Protein AF-A0A9P3L8I1-F1 (afdb_monomer)

InterPro domains:
  IPR045338 Domain of unknown function DUF6535 [PF20153] (10-148)

Foldseek 3Di:
DDPPPCPDDPRNVVVVVLVVLVVVLVVLLVVLVVLLVVLVVLLVVLVVVLVVLVCLQPDDPVLVVQLVVLVVVVVVCVVVVHDDDPVSVVVSVCSVVPDPDDRPPVSVVVNVVSVVSNVVSVVSNVVSVVSNVVSVVVNVCPPPPPPDDPPPDD

Secondary structure (DSSP, 8-state):
-PPP----SHHHHHHHHHHHHHHHHHHHHHHHHHHHHHHHHHHHHHHHHHHHHGGGGSPPHHHHHHHHHHHHHHHHHHHTT----HHHHHHHHHHHTPPPP---HHHHHHHHHHHHHHHHHHHHHHHHHHHHHHHHHHHHHTSTTSPS-S-S--

Structure (mmCIF, N/CA/C/O backbone):
data_AF-A0A9P3L8I1-F1
#
_entry.id   AF-A0A9P3L8I1-F1
#
loop_
_atom_site.group_PDB
_atom_site.id
_atom_site.type_symbol
_atom_site.label_atom_id
_atom_site.label_alt_id
_atom_site.label_comp_id
_atom_site.label_asym_id
_atom_site.label_entity_id
_atom_site.label_seq_id
_atom_site.pdbx_PDB_ins_code
_atom_site.Cartn_x
_atom_site.Cartn_y
_atom_site.Cartn_z
_atom_site.occupancy
_atom_site.B_iso_or_equiv
_atom_site.auth_seq_id
_atom_site.auth_comp_id
_atom_site.auth_asym_id
_atom_site.auth_atom_id
_atom_site.pdbx_PDB_model_num
ATOM 1 N N . MET A 1 1 ? 41.468 18.433 -43.765 1.00 39.81 1 MET A N 1
ATOM 2 C CA . MET A 1 1 ? 40.291 18.017 -42.971 1.00 39.81 1 MET A CA 1
ATOM 3 C C . MET A 1 1 ? 39.663 16.823 -43.669 1.00 39.81 1 MET A C 1
ATOM 5 O O . MET A 1 1 ? 39.129 16.990 -44.757 1.00 39.81 1 MET A O 1
ATOM 9 N N . LYS A 1 2 ? 39.850 15.613 -43.128 1.00 33.50 2 LYS A N 1
ATOM 10 C CA . LYS A 1 2 ? 39.286 14.377 -43.691 1.00 33.50 2 LYS A CA 1
ATOM 11 C C . LYS A 1 2 ? 37.782 14.358 -43.352 1.00 33.50 2 LYS A C 1
ATOM 13 O O . LYS A 1 2 ? 37.465 14.572 -42.182 1.00 33.50 2 LYS A O 1
ATOM 18 N N . PRO A 1 3 ? 36.868 14.199 -44.325 1.00 46.22 3 PRO A N 1
ATOM 19 C CA . PRO A 1 3 ? 35.437 14.124 -44.037 1.00 46.22 3 PRO A CA 1
ATOM 20 C C . PRO A 1 3 ? 35.145 12.887 -43.170 1.00 46.22 3 PRO A C 1
ATOM 22 O O . PRO A 1 3 ? 35.878 11.901 -43.288 1.00 46.22 3 PRO A O 1
ATOM 25 N N . PRO A 1 4 ? 34.117 12.920 -42.299 1.00 55.22 4 PRO A N 1
ATOM 26 C CA . PRO A 1 4 ? 33.769 11.773 -41.468 1.00 55.22 4 PRO A CA 1
ATOM 27 C C . PRO A 1 4 ? 33.461 10.580 -42.379 1.00 55.22 4 PRO A C 1
ATOM 29 O O . PRO A 1 4 ? 32.586 10.657 -43.244 1.00 55.22 4 PRO A O 1
ATOM 32 N N . GLU A 1 5 ? 34.239 9.506 -42.229 1.00 60.97 5 GLU A N 1
ATOM 33 C CA . GLU A 1 5 ? 34.014 8.245 -42.930 1.00 60.97 5 GLU A CA 1
ATOM 34 C C . GLU A 1 5 ? 32.595 7.776 -42.607 1.00 60.97 5 GLU A C 1
ATOM 36 O O . GLU A 1 5 ? 32.256 7.507 -41.456 1.00 60.97 5 GLU A O 1
ATOM 41 N N . LYS A 1 6 ? 31.735 7.730 -43.628 1.00 60.66 6 LYS A N 1
ATOM 42 C CA . LYS A 1 6 ? 30.410 7.127 -43.516 1.00 60.66 6 LYS A CA 1
ATOM 43 C C . LYS A 1 6 ? 30.627 5.645 -43.198 1.00 60.66 6 LYS A C 1
ATOM 45 O O . LYS A 1 6 ? 31.053 4.902 -44.080 1.00 60.66 6 LYS A O 1
ATOM 50 N N . LEU A 1 7 ? 30.386 5.243 -41.948 1.00 60.59 7 LEU A N 1
ATOM 51 C CA . LEU A 1 7 ? 30.377 3.842 -41.516 1.00 60.59 7 LEU A CA 1
ATOM 52 C C . LEU A 1 7 ? 29.492 3.043 -42.490 1.00 60.59 7 LEU A C 1
ATOM 54 O O . LEU A 1 7 ? 28.291 3.285 -42.588 1.00 60.59 7 LEU A O 1
ATOM 58 N N . SER A 1 8 ? 30.106 2.157 -43.274 1.00 76.00 8 SER A N 1
ATOM 59 C CA . SER A 1 8 ? 29.466 1.405 -44.359 1.00 76.00 8 SER A CA 1
ATOM 60 C C . SER A 1 8 ? 29.301 -0.060 -43.958 1.00 76.00 8 SER A C 1
ATOM 62 O O . SER A 1 8 ? 30.246 -0.676 -43.467 1.00 76.00 8 SER A O 1
ATOM 64 N N . GLY A 1 9 ? 28.122 -0.635 -44.212 1.00 77.31 9 GLY A N 1
ATOM 65 C CA . GLY A 1 9 ? 27.802 -2.034 -43.907 1.00 77.31 9 GLY A CA 1
ATOM 66 C C . GLY A 1 9 ? 27.266 -2.242 -42.487 1.00 77.31 9 GLY A C 1
ATOM 67 O O . GLY A 1 9 ? 26.611 -1.363 -41.929 1.00 77.31 9 GLY A O 1
ATOM 68 N N . TRP A 1 10 ? 27.544 -3.410 -41.902 1.00 74.12 10 TRP A N 1
ATOM 69 C CA . TRP A 1 10 ? 27.038 -3.825 -40.585 1.00 74.12 10 TRP A CA 1
ATOM 70 C C . TRP A 1 10 ? 27.363 -2.841 -39.454 1.00 74.12 10 TRP A C 1
ATOM 72 O O . TRP A 1 10 ? 26.496 -2.582 -38.631 1.00 74.12 10 TRP A O 1
ATOM 82 N N . ALA A 1 11 ? 28.542 -2.211 -39.472 1.00 76.88 11 ALA A N 1
ATOM 83 C CA . ALA A 1 11 ? 28.948 -1.235 -38.455 1.00 76.88 11 ALA A CA 1
ATOM 84 C C . ALA A 1 11 ? 28.100 0.054 -38.464 1.00 76.88 11 ALA A C 1
ATOM 86 O O . ALA A 1 11 ? 27.887 0.670 -37.424 1.00 76.88 11 ALA A O 1
ATOM 87 N N . GLY A 1 12 ? 27.594 0.471 -39.632 1.00 78.75 12 GLY A N 1
ATOM 88 C CA . GLY A 1 12 ? 26.685 1.619 -39.728 1.00 78.75 12 GLY A CA 1
ATOM 89 C C . GLY A 1 12 ? 25.266 1.281 -39.264 1.00 78.75 12 GLY A C 1
ATOM 90 O O . GLY A 1 12 ? 24.606 2.108 -38.640 1.00 78.75 12 GLY A O 1
ATOM 91 N N . ILE A 1 13 ? 24.811 0.051 -39.538 1.00 79.75 13 ILE A N 1
ATOM 92 C CA . ILE A 1 13 ? 23.519 -0.462 -39.060 1.00 79.75 13 ILE A CA 1
ATOM 93 C C . ILE A 1 13 ? 23.550 -0.618 -37.535 1.00 79.75 13 ILE A C 1
ATOM 95 O O . ILE A 1 13 ? 22.598 -0.219 -36.874 1.00 79.75 13 ILE A O 1
ATOM 99 N N . GLU A 1 14 ? 24.648 -1.137 -36.984 1.00 79.25 14 GLU A N 1
ATOM 100 C CA . GLU A 1 14 ? 24.872 -1.306 -35.546 1.00 79.25 14 GLU A CA 1
ATOM 101 C C . GLU A 1 14 ? 24.891 0.034 -34.799 1.00 79.25 14 GLU A C 1
ATOM 103 O O . GLU A 1 14 ? 24.160 0.185 -33.824 1.00 79.25 14 GLU A O 1
ATOM 108 N N . ASP A 1 15 ? 25.630 1.041 -35.286 1.00 78.00 15 ASP A N 1
ATOM 109 C CA . ASP A 1 15 ? 25.645 2.381 -34.673 1.00 78.00 15 ASP A CA 1
ATOM 110 C C . ASP A 1 15 ? 24.255 3.044 -34.701 1.00 78.00 15 ASP A C 1
ATOM 112 O O . ASP A 1 15 ? 23.836 3.678 -33.730 1.00 78.00 15 ASP A O 1
ATOM 116 N N . HIS A 1 16 ? 23.501 2.865 -35.791 1.00 79.38 16 HIS A N 1
ATOM 117 C CA . HIS A 1 16 ? 22.137 3.381 -35.890 1.00 79.38 16 HIS A CA 1
ATOM 118 C C . HIS A 1 16 ? 21.173 2.659 -34.936 1.00 79.38 16 HIS A C 1
ATOM 120 O O . HIS A 1 16 ? 20.383 3.316 -34.255 1.00 79.38 16 HIS A O 1
ATOM 126 N N . LEU A 1 17 ? 21.234 1.323 -34.867 1.00 80.75 17 LEU A N 1
ATOM 127 C CA . LEU A 1 17 ? 20.418 0.526 -33.947 1.00 80.75 17 LEU A CA 1
ATOM 128 C C . LEU A 1 17 ? 20.725 0.881 -32.495 1.00 80.75 17 LEU A C 1
ATOM 130 O O . LEU A 1 17 ? 19.801 1.086 -31.721 1.00 80.75 17 LEU A O 1
ATOM 134 N N . PHE A 1 18 ? 22.004 1.022 -32.148 1.00 79.50 18 PHE A N 1
ATOM 135 C CA . PHE A 1 18 ? 22.428 1.354 -30.794 1.00 79.50 18 PHE A CA 1
ATOM 136 C C . PHE A 1 18 ? 21.950 2.743 -30.366 1.00 79.50 18 PHE A C 1
ATOM 138 O O . PHE A 1 18 ? 21.451 2.911 -29.254 1.00 79.50 18 PHE A O 1
ATOM 145 N N . LYS A 1 19 ? 22.059 3.748 -31.246 1.00 80.00 19 LYS A N 1
ATOM 146 C CA . LYS A 1 19 ? 21.550 5.100 -30.967 1.00 80.00 19 LYS A CA 1
ATOM 147 C C . LYS A 1 19 ? 20.037 5.128 -30.796 1.00 80.00 19 LYS A C 1
ATOM 149 O O . LYS A 1 19 ? 19.555 5.834 -29.914 1.00 80.00 19 LYS A O 1
ATOM 154 N N . HIS A 1 20 ? 19.308 4.384 -31.627 1.00 82.19 20 HIS A N 1
ATOM 155 C CA . HIS A 1 20 ? 17.856 4.288 -31.517 1.00 82.19 20 HIS A CA 1
ATOM 156 C C . HIS A 1 20 ? 17.447 3.570 -30.225 1.00 82.19 20 HIS A C 1
ATOM 158 O O . HIS A 1 20 ? 16.712 4.146 -29.431 1.00 82.19 20 HIS A O 1
ATOM 164 N N . ASP A 1 21 ? 18.007 2.388 -29.962 1.00 82.94 21 ASP A N 1
ATOM 165 C CA . ASP A 1 21 ? 17.710 1.577 -28.777 1.00 82.94 21 ASP A CA 1
ATOM 166 C C . ASP A 1 21 ? 18.052 2.331 -27.487 1.00 82.94 21 ASP A C 1
ATOM 168 O O . ASP A 1 21 ? 17.199 2.514 -26.629 1.00 82.94 21 ASP A O 1
ATOM 172 N N . THR A 1 22 ? 19.247 2.923 -27.388 1.00 80.94 22 THR A N 1
ATOM 173 C CA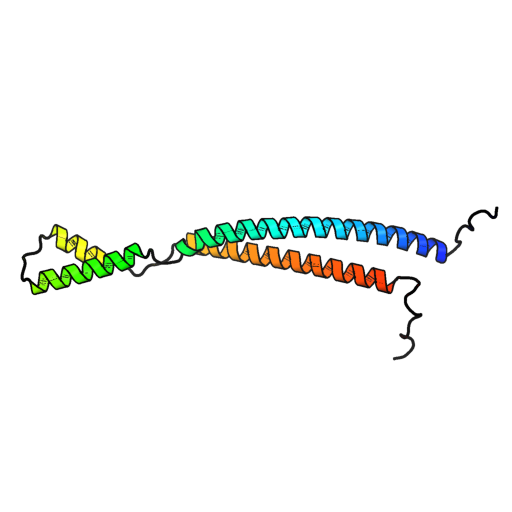 . THR A 1 22 ? 19.631 3.734 -26.216 1.00 80.94 22 THR A CA 1
ATOM 174 C C . THR A 1 22 ? 18.680 4.918 -25.989 1.00 80.94 22 THR A C 1
ATOM 176 O O . THR A 1 22 ? 18.421 5.294 -24.843 1.00 80.94 22 THR A O 1
ATOM 179 N N . GLY A 1 23 ? 18.155 5.512 -27.067 1.00 83.81 23 GLY A N 1
ATOM 180 C CA . GLY A 1 23 ? 17.169 6.590 -27.004 1.00 83.81 23 GLY A CA 1
ATOM 181 C C . GLY A 1 23 ? 15.828 6.129 -26.429 1.00 83.81 23 GLY A C 1
ATOM 182 O O . GLY A 1 23 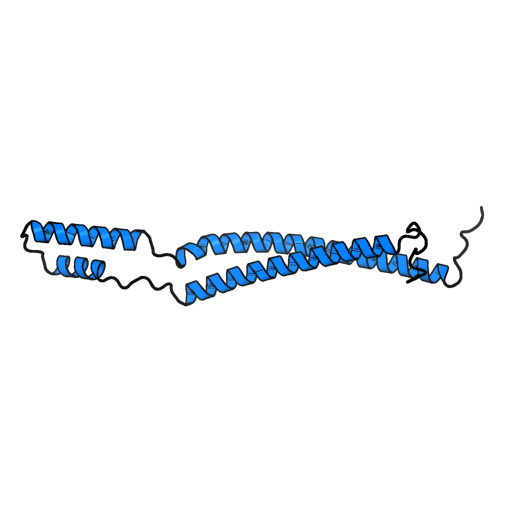? 15.353 6.714 -25.455 1.00 83.81 23 GLY A O 1
ATOM 183 N N . GLU A 1 24 ? 15.262 5.053 -26.980 1.00 84.69 24 GLU A N 1
ATOM 184 C CA . GLU A 1 24 ? 14.002 4.455 -26.511 1.00 84.69 24 GLU A CA 1
ATOM 185 C C . GLU A 1 24 ? 14.134 3.948 -25.067 1.00 84.69 24 GLU A C 1
ATOM 187 O O . GLU A 1 24 ? 13.285 4.209 -24.215 1.00 84.69 24 GLU A O 1
ATOM 192 N N . MET A 1 25 ? 15.256 3.299 -24.744 1.00 83.50 25 MET A N 1
ATOM 193 C CA . MET A 1 25 ? 15.579 2.843 -23.394 1.00 83.50 25 MET A CA 1
ATOM 194 C C . MET A 1 25 ? 15.604 4.001 -22.390 1.00 83.50 25 MET A C 1
ATOM 196 O O . MET A 1 25 ? 15.052 3.890 -21.294 1.00 83.50 25 MET A O 1
ATOM 200 N N . LYS A 1 26 ? 16.214 5.135 -22.749 1.00 84.94 26 LYS A N 1
ATOM 201 C CA . LYS A 1 26 ? 16.232 6.316 -21.881 1.00 84.94 26 LYS 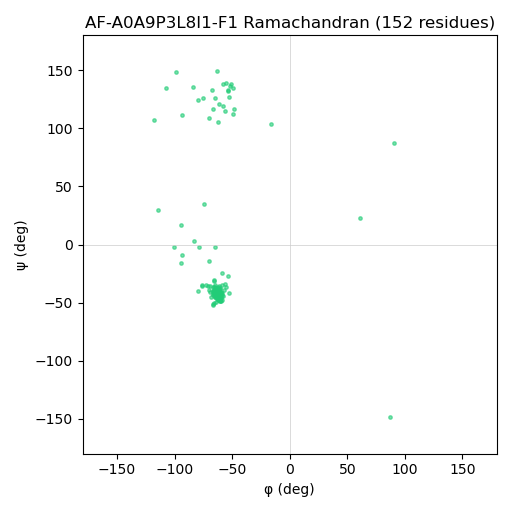A CA 1
ATOM 202 C C . LYS A 1 26 ? 14.818 6.847 -21.630 1.00 84.94 26 LYS A C 1
ATOM 204 O O . LYS A 1 26 ? 14.484 7.122 -20.481 1.00 84.94 26 LYS A O 1
ATOM 209 N N . TYR A 1 27 ? 13.999 6.942 -22.675 1.00 88.06 27 TYR A N 1
ATOM 210 C CA . TYR A 1 27 ? 12.608 7.377 -22.559 1.00 88.06 27 TYR A CA 1
ATOM 211 C C . TYR A 1 27 ? 11.798 6.440 -21.647 1.00 88.06 27 TYR A C 1
ATOM 213 O O . TYR A 1 27 ? 11.162 6.886 -20.694 1.00 88.06 27 TYR A O 1
ATOM 221 N N . HIS A 1 28 ? 11.915 5.123 -21.839 1.00 86.62 28 HIS A N 1
ATOM 222 C CA . HIS A 1 28 ? 11.267 4.141 -20.969 1.00 86.62 28 HIS A CA 1
ATOM 223 C C . HIS A 1 28 ? 11.752 4.211 -19.516 1.00 86.62 28 HIS A C 1
ATOM 225 O O . HIS A 1 28 ? 10.960 4.037 -18.590 1.00 86.62 28 HIS A O 1
ATOM 231 N N . ALA A 1 29 ? 13.037 4.479 -19.281 1.00 88.19 29 ALA A N 1
ATOM 232 C CA . ALA A 1 29 ? 13.553 4.664 -17.930 1.00 88.19 29 ALA A CA 1
ATOM 233 C C . ALA A 1 29 ? 12.933 5.897 -17.244 1.00 88.19 29 ALA A C 1
ATOM 235 O O . ALA A 1 29 ? 12.530 5.790 -16.083 1.00 88.19 29 ALA A O 1
ATOM 236 N N . GLU A 1 30 ? 12.805 7.020 -17.959 1.00 90.06 30 GLU A N 1
ATOM 237 C CA . GLU A 1 30 ? 12.165 8.250 -17.466 1.00 90.06 30 GLU A CA 1
ATOM 238 C C . GLU A 1 30 ? 10.666 8.043 -17.168 1.00 90.06 30 GLU A C 1
ATOM 240 O O . GLU A 1 30 ? 10.177 8.452 -16.107 1.00 90.06 30 GLU A O 1
ATOM 245 N N . ASP A 1 31 ? 9.945 7.323 -18.032 1.00 91.00 31 ASP A N 1
ATOM 246 C CA . ASP A 1 31 ? 8.546 6.942 -17.795 1.00 91.00 31 ASP A CA 1
ATOM 247 C C . ASP A 1 31 ? 8.406 6.076 -16.534 1.00 91.00 31 ASP A C 1
ATOM 249 O O . ASP A 1 31 ? 7.542 6.320 -15.687 1.00 91.00 31 ASP A O 1
ATOM 253 N N . ILE A 1 32 ? 9.295 5.095 -16.345 1.00 91.31 32 ILE A N 1
ATOM 254 C CA . ILE A 1 32 ? 9.305 4.264 -15.136 1.00 91.31 32 ILE A CA 1
ATOM 255 C C . ILE A 1 32 ? 9.642 5.105 -13.893 1.00 91.31 32 ILE A C 1
ATOM 257 O O . ILE A 1 32 ? 9.108 4.829 -12.822 1.00 91.31 32 ILE A O 1
ATOM 261 N N . ASP A 1 33 ? 10.534 6.104 -13.980 1.00 90.31 33 ASP A N 1
ATOM 262 C CA . ASP A 1 33 ? 10.833 7.012 -12.850 1.00 90.31 33 ASP A CA 1
ATOM 263 C C . ASP A 1 33 ? 9.577 7.774 -12.437 1.00 90.31 33 ASP A C 1
ATOM 265 O O . ASP A 1 33 ? 9.220 7.801 -11.258 1.00 90.31 33 ASP A O 1
ATOM 269 N N . THR A 1 34 ? 8.858 8.296 -13.423 1.00 92.38 34 THR A N 1
ATOM 270 C CA . THR A 1 34 ? 7.591 8.993 -13.224 1.00 92.38 34 THR A CA 1
ATOM 271 C C . THR A 1 34 ? 6.544 8.078 -12.582 1.00 92.38 34 THR A C 1
ATOM 273 O O . THR A 1 34 ? 5.947 8.436 -11.564 1.00 92.38 34 THR A O 1
ATOM 276 N N . LEU A 1 35 ? 6.360 6.861 -13.105 1.00 90.56 35 LEU A N 1
ATOM 277 C CA . LEU A 1 35 ? 5.439 5.871 -12.536 1.00 90.56 35 LEU A CA 1
ATOM 278 C C . LEU A 1 35 ? 5.809 5.476 -11.100 1.00 90.56 35 LEU A C 1
ATOM 280 O O . LEU A 1 35 ? 4.915 5.304 -10.274 1.00 90.56 35 LEU A O 1
ATOM 284 N N . LEU A 1 36 ? 7.101 5.372 -10.770 1.00 89.94 36 LEU A N 1
ATOM 285 C CA . LEU A 1 36 ? 7.552 5.084 -9.405 1.00 89.94 36 LEU A CA 1
ATOM 286 C C . LEU A 1 36 ? 7.210 6.211 -8.425 1.00 89.94 36 LEU A C 1
ATOM 288 O O . LEU A 1 36 ? 6.796 5.931 -7.299 1.00 89.94 36 LEU A O 1
ATOM 292 N N . VAL A 1 37 ? 7.341 7.472 -8.846 1.00 91.31 37 VAL A N 1
ATOM 293 C CA . VAL A 1 37 ? 6.922 8.624 -8.032 1.00 91.31 37 VAL A CA 1
ATOM 294 C C . VAL A 1 37 ? 5.415 8.576 -7.782 1.00 91.31 37 VAL A C 1
ATOM 296 O O . VAL A 1 37 ? 4.978 8.718 -6.637 1.00 91.31 37 VAL A O 1
ATOM 299 N N . PHE A 1 38 ? 4.620 8.303 -8.820 1.00 89.44 38 PHE A N 1
ATOM 300 C CA . PHE A 1 38 ? 3.173 8.134 -8.675 1.00 89.44 38 PHE A CA 1
ATOM 301 C C . PHE A 1 38 ? 2.810 6.963 -7.757 1.00 89.44 38 PHE A C 1
ATOM 303 O O . PHE A 1 38 ? 1.946 7.120 -6.898 1.00 89.44 38 PHE A O 1
ATOM 310 N N . ALA A 1 39 ? 3.487 5.819 -7.881 1.00 90.06 39 ALA A N 1
ATOM 311 C CA . ALA A 1 39 ? 3.264 4.654 -7.029 1.00 90.06 39 ALA A CA 1
ATOM 312 C C . ALA A 1 39 ? 3.598 4.942 -5.555 1.00 90.06 39 ALA A C 1
ATOM 314 O O . ALA A 1 39 ? 2.855 4.535 -4.661 1.00 90.06 39 ALA A O 1
ATOM 315 N N . GLY A 1 40 ? 4.679 5.682 -5.285 1.00 88.50 40 GLY A N 1
ATOM 316 C CA . GLY A 1 40 ? 5.040 6.110 -3.932 1.00 88.50 40 GLY A CA 1
ATOM 317 C C . GLY A 1 40 ? 4.007 7.061 -3.325 1.00 88.50 40 GLY A C 1
ATOM 318 O O . GLY A 1 40 ? 3.566 6.865 -2.193 1.00 88.50 40 GLY A O 1
ATOM 319 N N . LEU A 1 41 ? 3.562 8.053 -4.099 1.00 91.56 41 LEU A N 1
ATOM 320 C CA . LEU A 1 41 ? 2.525 8.996 -3.683 1.00 91.56 41 LEU A CA 1
ATOM 321 C C . LEU A 1 41 ? 1.194 8.273 -3.427 1.00 91.56 41 LEU A C 1
ATOM 323 O O . LEU A 1 41 ? 0.591 8.451 -2.371 1.00 91.56 41 LEU A O 1
ATOM 327 N N . PHE A 1 42 ? 0.775 7.390 -4.333 1.00 88.25 42 PHE A N 1
ATOM 328 C CA . PHE A 1 42 ? -0.418 6.562 -4.166 1.00 88.25 42 PHE A CA 1
ATOM 329 C C . PHE A 1 42 ? -0.330 5.656 -2.931 1.00 88.25 42 PHE A C 1
ATOM 331 O O . PHE A 1 42 ? -1.287 5.575 -2.162 1.00 88.25 42 PHE A O 1
ATOM 338 N N . SER A 1 43 ? 0.834 5.048 -2.677 1.00 89.75 43 SER A N 1
ATOM 339 C CA . SER A 1 43 ? 1.069 4.268 -1.460 1.00 89.75 43 SER A CA 1
ATOM 340 C C . SER A 1 43 ? 0.952 5.123 -0.199 1.00 89.75 43 SER A C 1
ATOM 342 O O . SER A 1 43 ? 0.403 4.644 0.787 1.00 89.75 43 SER A O 1
ATOM 344 N N . ALA A 1 44 ? 1.426 6.372 -0.205 1.00 90.31 44 ALA A N 1
ATOM 345 C CA . ALA A 1 44 ? 1.286 7.271 0.940 1.00 90.31 44 ALA A CA 1
ATOM 346 C C . ALA A 1 44 ? -0.189 7.606 1.224 1.00 90.31 44 ALA A C 1
ATOM 348 O O . ALA A 1 44 ? -0.627 7.523 2.374 1.00 90.31 44 ALA A O 1
ATOM 349 N N . PHE A 1 45 ? -0.971 7.907 0.180 1.00 89.00 45 PHE A N 1
ATOM 350 C CA . PHE A 1 45 ? -2.416 8.117 0.308 1.00 89.00 45 PHE A CA 1
ATOM 351 C C . PHE A 1 45 ? -3.125 6.867 0.841 1.00 89.00 45 PHE A C 1
ATOM 353 O O . PHE A 1 45 ? -3.892 6.965 1.797 1.00 89.00 45 PHE A O 1
ATOM 360 N N . LEU A 1 46 ? -2.843 5.688 0.279 1.00 89.12 46 LEU A N 1
ATOM 361 C CA . LEU A 1 46 ? -3.426 4.428 0.745 1.00 89.12 46 LEU A CA 1
ATOM 362 C C . LEU A 1 46 ? -3.072 4.126 2.199 1.00 89.12 46 LEU A C 1
ATOM 364 O O . LEU A 1 46 ? -3.958 3.745 2.955 1.00 89.12 46 LEU A O 1
ATOM 368 N N . THR A 1 47 ? -1.824 4.341 2.620 1.00 87.88 47 THR A N 1
ATOM 369 C CA . THR A 1 47 ? -1.418 4.156 4.020 1.00 87.88 47 THR A CA 1
ATOM 370 C C . THR A 1 47 ? -2.224 5.057 4.955 1.00 87.88 47 THR A C 1
ATOM 372 O O . THR A 1 47 ? -2.678 4.592 5.996 1.00 87.88 47 THR A O 1
ATOM 375 N N . ALA A 1 48 ? -2.479 6.316 4.579 1.00 88.50 48 ALA A N 1
ATOM 376 C CA . ALA A 1 48 ? -3.321 7.212 5.374 1.00 88.50 48 ALA A CA 1
ATOM 377 C C . ALA A 1 48 ? -4.768 6.696 5.497 1.00 88.50 48 ALA A C 1
ATOM 379 O O . ALA A 1 48 ? -5.344 6.724 6.587 1.00 88.50 48 ALA A O 1
ATOM 380 N N . PHE A 1 49 ? -5.344 6.171 4.409 1.00 84.12 49 PHE A N 1
ATOM 381 C CA . PHE A 1 49 ? -6.672 5.551 4.443 1.00 84.12 49 PHE A CA 1
ATOM 382 C C . PHE A 1 49 ? -6.698 4.260 5.267 1.00 84.12 49 PHE A C 1
ATOM 384 O O . PHE A 1 49 ? -7.641 4.051 6.027 1.00 84.12 49 PHE A O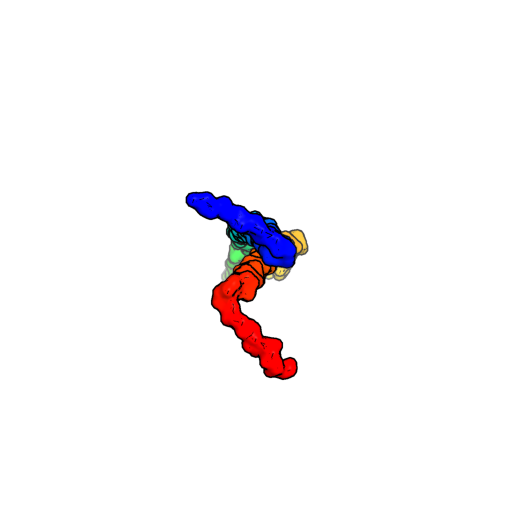 1
ATOM 391 N N . VAL A 1 50 ? -5.666 3.419 5.179 1.00 84.31 50 VAL A N 1
ATOM 392 C CA . VAL A 1 50 ? -5.538 2.201 5.995 1.00 84.31 50 VAL A CA 1
ATOM 393 C C . VAL A 1 50 ? -5.455 2.555 7.480 1.00 84.31 50 VAL A C 1
ATOM 395 O O . VAL A 1 50 ? -6.175 1.966 8.276 1.00 84.31 50 VAL A O 1
ATOM 398 N N . VAL A 1 51 ? -4.667 3.564 7.865 1.00 83.75 51 VAL A N 1
ATOM 399 C CA . VAL A 1 51 ? -4.575 4.021 9.267 1.00 83.75 51 VAL A CA 1
ATOM 400 C C . VAL A 1 51 ? -5.929 4.502 9.800 1.00 83.75 51 VAL A C 1
ATOM 402 O O . VAL A 1 51 ? -6.265 4.220 10.943 1.00 83.75 51 VAL A O 1
ATOM 405 N N . GLN A 1 52 ? -6.724 5.190 8.978 1.00 80.94 52 GLN A N 1
ATOM 406 C CA . GLN A 1 52 ? -8.072 5.641 9.350 1.00 80.94 52 GLN A CA 1
ATOM 407 C C . GLN A 1 52 ? -9.101 4.506 9.415 1.00 80.94 52 GLN A C 1
ATOM 409 O O . GLN A 1 52 ? -10.021 4.545 10.227 1.00 80.94 52 GLN A O 1
ATOM 414 N N . THR A 1 53 ? -8.978 3.504 8.547 1.00 79.12 53 THR A N 1
ATOM 415 C CA . THR A 1 53 ? -9.979 2.436 8.410 1.00 79.12 53 THR A CA 1
ATOM 416 C C . THR A 1 53 ? -9.663 1.195 9.242 1.00 79.12 53 THR A C 1
ATOM 418 O O . THR A 1 53 ? -10.575 0.414 9.505 1.00 79.12 53 THR A O 1
ATOM 421 N N . TYR A 1 54 ? -8.426 1.040 9.721 1.00 73.94 54 TYR A N 1
ATOM 422 C CA . TYR A 1 54 ? -8.019 -0.034 10.628 1.00 73.94 54 TYR A CA 1
ATOM 423 C C . TYR A 1 54 ? -8.786 -0.008 11.965 1.00 73.94 54 TYR A C 1
ATOM 425 O O . TYR A 1 54 ? -9.319 -1.049 12.345 1.00 73.94 54 TYR A O 1
ATOM 433 N N . PRO A 1 55 ? -8.970 1.150 12.637 1.00 69.94 55 PRO A N 1
ATOM 434 C CA . PRO A 1 55 ? -9.808 1.243 13.832 1.00 69.94 55 PRO A CA 1
ATOM 435 C C . PRO A 1 55 ? -11.264 0.822 13.611 1.00 69.94 55 PRO A C 1
ATOM 437 O O . PRO A 1 55 ? -11.901 0.379 14.553 1.00 69.94 55 PRO A O 1
ATOM 440 N N . MET A 1 56 ? -11.798 0.893 12.382 1.00 66.50 56 MET A N 1
ATOM 441 C CA . MET A 1 56 ? -13.170 0.435 12.097 1.00 66.50 56 MET A CA 1
ATOM 442 C C . MET A 1 56 ? -13.332 -1.095 12.159 1.00 66.50 56 MET A C 1
ATOM 444 O O . MET A 1 56 ? -14.462 -1.584 12.148 1.00 66.50 56 MET A O 1
ATOM 448 N N . LEU A 1 57 ? -12.232 -1.859 12.160 1.00 60.06 57 LEU A N 1
ATOM 449 C CA . LEU A 1 57 ? -12.249 -3.313 12.373 1.00 60.06 57 LEU A CA 1
ATOM 450 C C . LEU A 1 57 ? -12.021 -3.710 13.826 1.00 60.06 57 LEU A C 1
ATOM 452 O O . LEU A 1 57 ? -12.157 -4.893 14.139 1.00 60.06 57 LEU A O 1
ATOM 456 N N . THR A 1 58 ? -11.652 -2.762 14.676 1.00 60.97 58 THR A N 1
ATOM 457 C CA . THR A 1 58 ? -11.420 -3.010 16.091 1.00 60.97 58 THR A CA 1
ATOM 458 C C . THR A 1 58 ? -12.655 -2.587 16.867 1.00 60.97 58 THR A C 1
ATOM 460 O O . THR A 1 58 ? -13.374 -1.672 16.464 1.00 60.97 58 THR A O 1
ATOM 463 N N . ASP A 1 59 ? -12.907 -3.286 17.965 1.00 57.25 59 ASP A N 1
ATOM 464 C CA . ASP A 1 59 ? -13.928 -2.891 18.919 1.00 57.25 59 ASP A CA 1
ATOM 465 C C . ASP A 1 59 ? -13.678 -1.463 19.405 1.00 57.25 59 ASP A C 1
ATOM 467 O O . ASP A 1 59 ? -12.534 -1.081 19.662 1.00 57.25 59 ASP A O 1
ATOM 471 N N . ASP A 1 60 ? -14.741 -0.673 19.531 1.00 64.31 60 ASP A N 1
ATOM 472 C CA . ASP A 1 60 ? -14.631 0.656 20.122 1.00 64.31 60 ASP A CA 1
ATOM 473 C C . ASP A 1 60 ? -14.269 0.481 21.605 1.00 64.31 60 ASP A C 1
ATOM 475 O O . ASP A 1 60 ? -15.056 -0.100 22.356 1.00 64.31 60 ASP A O 1
ATOM 479 N N . ASP A 1 61 ? -13.099 0.956 22.047 1.00 60.56 61 ASP A N 1
ATOM 480 C CA . ASP A 1 61 ? -12.605 0.806 23.433 1.00 60.56 61 ASP A CA 1
ATOM 481 C C . ASP A 1 61 ? -13.626 1.312 24.472 1.00 60.56 61 ASP A C 1
ATOM 483 O O . ASP A 1 61 ? -13.692 0.841 25.616 1.00 60.56 61 ASP A O 1
ATOM 487 N N . PHE A 1 62 ? -14.475 2.257 24.062 1.00 63.78 62 PHE A N 1
ATOM 488 C CA . PHE A 1 62 ? -15.577 2.769 24.863 1.00 63.78 62 PHE A CA 1
ATOM 489 C C . PHE A 1 62 ? -16.662 1.725 25.115 1.00 63.78 62 PHE A C 1
ATOM 491 O O . PHE A 1 62 ? -17.216 1.686 26.211 1.00 63.78 62 PHE A O 1
ATOM 498 N N . SER A 1 63 ? -16.962 0.860 24.148 1.00 67.50 63 SER A N 1
ATOM 499 C CA . SER A 1 63 ? -17.973 -0.187 24.298 1.00 67.50 63 SER A CA 1
ATOM 500 C C . SER A 1 63 ? -17.552 -1.212 25.355 1.00 67.50 63 SER A C 1
ATOM 502 O O . SER A 1 63 ? -18.287 -1.406 26.322 1.00 67.50 63 SER A O 1
ATOM 504 N N . ALA A 1 64 ? -16.331 -1.748 25.273 1.00 70.00 64 ALA A N 1
ATOM 505 C CA . ALA A 1 64 ? -15.776 -2.676 26.260 1.00 70.00 64 ALA A CA 1
ATOM 506 C C . ALA A 1 64 ? -15.680 -2.046 27.662 1.00 70.00 64 ALA A C 1
ATOM 508 O O . ALA A 1 64 ? -16.028 -2.670 28.668 1.00 70.00 64 ALA A O 1
ATOM 509 N N . THR A 1 65 ? -15.269 -0.776 27.739 1.00 77.25 65 THR A N 1
ATOM 510 C CA . THR A 1 65 ? -15.218 -0.022 29.003 1.00 77.25 65 THR A CA 1
ATOM 511 C C . THR A 1 65 ? -16.612 0.167 29.606 1.00 77.25 65 THR A C 1
ATOM 513 O O . THR A 1 65 ? -16.806 -0.042 30.805 1.00 77.25 65 THR A O 1
ATOM 516 N N . ASN A 1 66 ? -17.607 0.508 28.783 1.00 77.56 66 ASN A N 1
ATOM 517 C CA . ASN A 1 66 ? -18.996 0.670 29.210 1.00 77.56 66 ASN A CA 1
ATOM 518 C C . ASN A 1 66 ? -19.612 -0.659 29.671 1.00 77.56 66 ASN A C 1
ATOM 520 O O . ASN A 1 66 ? -20.357 -0.667 30.651 1.00 77.56 66 ASN A O 1
ATOM 524 N N . GLN A 1 67 ? -19.268 -1.779 29.025 1.00 80.81 67 GLN A N 1
ATOM 525 C CA . GLN A 1 67 ? -19.657 -3.123 29.465 1.00 80.81 67 GLN A CA 1
ATOM 526 C C . GLN A 1 67 ? -19.085 -3.448 30.852 1.00 80.81 67 GLN A C 1
ATOM 528 O O . GLN A 1 67 ? -19.819 -3.872 31.746 1.00 80.81 67 GLN A O 1
ATOM 533 N N . LEU A 1 68 ? -17.789 -3.199 31.065 1.00 79.81 68 LEU A N 1
ATOM 534 C CA . LEU A 1 68 ? -17.113 -3.424 32.348 1.00 79.81 68 LEU A CA 1
ATOM 535 C C . LEU A 1 68 ? -17.667 -2.534 33.470 1.00 79.81 68 LEU A C 1
ATOM 537 O O . LEU A 1 68 ? -17.892 -3.014 34.583 1.00 79.81 68 LEU A O 1
ATOM 541 N N . LEU A 1 69 ? -17.935 -1.258 33.180 1.00 83.94 69 LEU A N 1
ATOM 542 C CA . LEU A 1 69 ? -18.581 -0.337 34.119 1.00 83.94 69 LEU A CA 1
ATOM 543 C C . LEU A 1 69 ? -20.000 -0.797 34.469 1.00 83.94 69 LEU A C 1
ATOM 545 O O . LEU A 1 69 ? -20.358 -0.815 35.647 1.00 83.94 69 LEU A O 1
ATOM 549 N N . ALA A 1 70 ? -20.794 -1.214 33.478 1.00 83.62 70 ALA A N 1
ATOM 550 C CA . ALA A 1 70 ? -22.135 -1.747 33.706 1.00 83.62 70 ALA A CA 1
ATOM 551 C C . ALA A 1 70 ? -22.100 -3.014 34.578 1.00 83.62 70 ALA A C 1
ATOM 553 O O . ALA A 1 70 ? -22.892 -3.132 35.516 1.00 83.62 70 ALA A O 1
ATOM 554 N N . LEU A 1 71 ? -21.141 -3.916 34.337 1.00 83.25 71 LEU A N 1
ATOM 555 C CA . LEU A 1 71 ? -20.930 -5.113 35.149 1.00 83.25 71 LEU A CA 1
ATOM 556 C C . LEU A 1 71 ? -20.579 -4.754 36.602 1.00 83.25 71 LEU A C 1
ATOM 558 O O . LEU A 1 71 ? -21.209 -5.273 37.526 1.00 83.25 71 LEU A O 1
ATOM 562 N N . GLY A 1 72 ? -19.636 -3.832 36.816 1.00 84.12 72 GLY A N 1
ATOM 563 C CA . GLY A 1 72 ? -19.235 -3.383 38.153 1.00 84.12 72 GLY A CA 1
ATOM 564 C C . GLY A 1 72 ? -20.381 -2.735 38.935 1.00 84.12 72 GLY A C 1
ATOM 565 O O . GLY A 1 72 ? -20.618 -3.084 40.093 1.00 84.12 72 GLY A O 1
ATOM 566 N N . ILE A 1 73 ? -21.151 -1.860 38.281 1.00 84.94 73 ILE A N 1
ATOM 567 C CA . ILE A 1 73 ? -22.343 -1.229 38.865 1.00 84.94 73 ILE A CA 1
ATOM 568 C C . ILE A 1 73 ? -23.395 -2.294 39.212 1.00 84.94 73 ILE A C 1
ATOM 570 O O . ILE A 1 73 ? -23.973 -2.251 40.297 1.00 84.94 73 ILE A O 1
ATOM 574 N N . SER A 1 74 ? -23.607 -3.292 38.345 1.00 83.19 74 SER A N 1
ATOM 575 C CA . SER A 1 74 ? -24.575 -4.372 38.594 1.00 83.19 74 SER A CA 1
ATOM 576 C C . SER A 1 74 ? -24.246 -5.172 39.854 1.00 83.19 74 SER A C 1
ATOM 578 O O . SER A 1 74 ? -25.119 -5.391 40.697 1.00 83.19 74 SER A O 1
ATOM 580 N N . MET A 1 75 ? -22.972 -5.537 40.028 1.00 82.25 75 MET A N 1
ATOM 581 C CA . MET A 1 75 ? -22.497 -6.286 41.190 1.00 82.25 75 MET A CA 1
ATOM 582 C C . MET A 1 75 ? -22.603 -5.446 42.462 1.00 82.25 75 MET A C 1
ATOM 584 O O . MET A 1 75 ? -23.028 -5.947 43.503 1.00 82.25 75 MET A O 1
ATOM 588 N N . GLN A 1 76 ? -22.271 -4.155 42.382 1.00 84.25 76 GLN A N 1
ATOM 589 C CA . GLN A 1 76 ? -22.326 -3.252 43.527 1.00 84.25 76 GLN A CA 1
ATOM 590 C C . GLN A 1 76 ? -23.762 -3.030 44.024 1.00 84.25 76 GLN A C 1
ATOM 592 O O . GLN A 1 76 ? -23.993 -3.065 45.233 1.00 84.25 76 GLN A O 1
ATOM 597 N N . LEU A 1 77 ? -24.740 -2.863 43.123 1.00 82.75 77 LEU A N 1
ATOM 598 C CA . LEU A 1 77 ? -26.151 -2.736 43.511 1.00 82.75 77 LEU A CA 1
ATOM 599 C C . LEU A 1 77 ? -26.740 -4.043 44.063 1.00 82.75 77 LEU A C 1
ATOM 601 O O . LEU A 1 77 ? -27.532 -3.994 45.005 1.00 82.75 77 LEU A O 1
ATOM 605 N N . GLN A 1 78 ? -26.341 -5.203 43.527 1.00 81.31 78 GLN A N 1
ATOM 606 C CA . GLN A 1 78 ? -26.759 -6.504 44.066 1.00 81.31 78 GLN A CA 1
ATOM 607 C C . GLN A 1 78 ? -26.238 -6.718 45.492 1.00 81.31 78 GLN A C 1
ATOM 609 O O . GLN A 1 78 ? -27.000 -7.115 46.372 1.00 81.31 78 GLN A O 1
ATOM 614 N N . LEU A 1 79 ? -24.963 -6.401 45.742 1.00 82.81 79 LEU A N 1
ATOM 615 C CA . LEU A 1 79 ? -24.354 -6.488 47.075 1.00 82.81 79 LEU A CA 1
ATOM 616 C C . LEU A 1 79 ? -24.977 -5.498 48.069 1.00 82.81 79 LEU A C 1
ATOM 618 O O . LEU A 1 79 ? -25.113 -5.814 49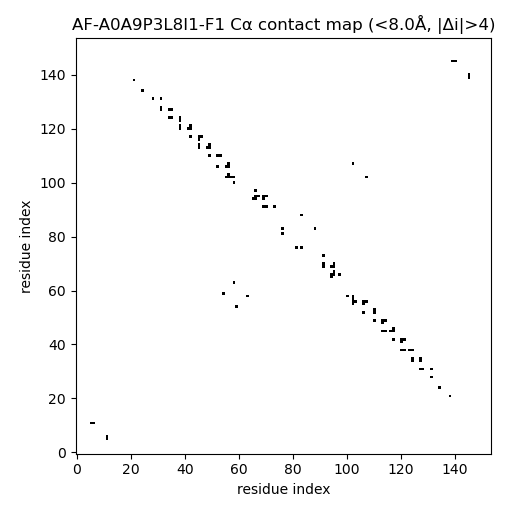.248 1.00 82.81 79 LEU A O 1
ATOM 622 N N . ALA A 1 80 ? -25.380 -4.314 47.601 1.00 83.69 80 ALA A N 1
ATOM 623 C CA . ALA A 1 80 ? -26.023 -3.291 48.421 1.00 83.69 80 ALA A CA 1
ATOM 624 C C . ALA A 1 80 ? -27.520 -3.555 48.693 1.00 83.69 80 ALA A C 1
ATOM 626 O O . ALA A 1 80 ? -28.155 -2.758 49.386 1.00 83.69 80 ALA A O 1
ATOM 627 N N . GLY A 1 81 ? -28.106 -4.631 48.147 1.00 77.12 81 GLY A N 1
ATOM 628 C CA . GLY A 1 81 ? -29.511 -5.001 48.369 1.00 77.12 81 GLY A CA 1
ATOM 629 C C . GLY A 1 81 ? -30.517 -3.944 47.900 1.00 77.12 81 GLY A C 1
ATOM 630 O O . GLY A 1 81 ? -31.632 -3.870 48.418 1.00 77.12 81 GLY A O 1
ATOM 631 N N . THR A 1 82 ? -30.120 -3.079 46.965 1.00 76.81 82 THR A N 1
ATOM 632 C CA . THR A 1 82 ? -30.919 -1.925 46.546 1.00 76.81 82 THR A CA 1
ATOM 633 C C . THR A 1 82 ? -31.944 -2.344 45.495 1.00 76.81 82 THR A C 1
ATOM 635 O O . THR A 1 82 ? -31.620 -3.064 44.553 1.00 76.81 82 THR A O 1
ATOM 638 N N . ILE A 1 83 ? -33.191 -1.880 45.623 1.00 75.88 83 ILE A N 1
ATOM 639 C CA . ILE A 1 83 ? -34.226 -2.137 44.613 1.00 75.88 83 ILE A CA 1
ATOM 640 C C . ILE A 1 83 ? -33.877 -1.325 43.364 1.00 75.88 83 ILE A C 1
ATOM 642 O O . ILE A 1 83 ? -33.969 -0.097 43.365 1.00 75.88 83 ILE A O 1
ATOM 646 N N . ILE A 1 84 ? -33.455 -2.013 42.304 1.00 77.75 84 ILE A N 1
ATOM 647 C CA . ILE A 1 84 ? -33.067 -1.387 41.039 1.00 77.75 84 ILE A CA 1
ATOM 648 C C . ILE A 1 84 ? -34.341 -1.049 40.250 1.00 77.75 84 ILE A C 1
ATOM 650 O O . ILE A 1 84 ? -35.144 -1.946 39.978 1.00 77.75 84 ILE A O 1
ATOM 654 N N . PRO A 1 85 ? -34.552 0.216 39.844 1.00 82.88 85 PRO A N 1
ATOM 655 C CA . PRO A 1 85 ? -35.655 0.571 38.960 1.00 82.88 85 PRO A CA 1
ATOM 656 C C . PRO A 1 85 ? -35.574 -0.209 37.644 1.00 82.88 85 PRO A C 1
ATOM 658 O O . PRO A 1 85 ? -34.500 -0.317 37.052 1.00 82.88 85 PRO A O 1
ATOM 661 N N . ALA A 1 86 ? -36.713 -0.698 37.145 1.00 77.38 86 ALA A N 1
ATOM 662 C CA . ALA A 1 86 ? -36.759 -1.548 35.952 1.00 77.38 86 ALA A CA 1
ATOM 663 C C . ALA A 1 86 ? -36.040 -0.916 34.745 1.00 77.38 86 ALA A C 1
ATOM 665 O O . ALA A 1 86 ? -35.263 -1.591 34.083 1.00 77.38 86 ALA A O 1
ATOM 666 N N . ALA A 1 87 ? -36.209 0.393 34.520 1.00 78.38 87 ALA A N 1
ATOM 667 C CA . ALA A 1 87 ? -35.531 1.133 33.450 1.00 78.38 87 ALA A CA 1
ATOM 668 C C . ALA A 1 87 ? -33.993 1.047 33.515 1.00 78.38 87 ALA A C 1
ATOM 670 O O . ALA A 1 87 ? -33.349 0.904 32.482 1.00 78.38 87 ALA A O 1
ATOM 671 N N . VAL A 1 88 ? -33.414 1.088 34.720 1.00 80.12 88 VAL A N 1
ATOM 672 C CA . VAL A 1 88 ? -31.961 0.979 34.938 1.00 80.12 88 VAL A CA 1
ATOM 673 C C . VAL A 1 88 ? -31.501 -0.468 34.790 1.00 80.12 88 VAL A C 1
ATOM 675 O O . VAL A 1 88 ? -30.427 -0.730 34.265 1.00 80.12 88 VAL A O 1
ATOM 678 N N . ASN A 1 89 ? -32.331 -1.426 35.203 1.00 81.19 89 ASN A N 1
ATOM 679 C CA . ASN A 1 89 ? -32.035 -2.842 35.023 1.00 81.19 89 ASN A CA 1
ATOM 680 C C . ASN A 1 89 ? -31.989 -3.228 33.532 1.00 81.19 89 ASN A C 1
ATOM 682 O O . ASN A 1 89 ? -31.088 -3.951 33.113 1.00 81.19 89 ASN A O 1
ATOM 686 N N . TYR A 1 90 ? -32.909 -2.705 32.712 1.00 77.75 90 TYR A N 1
ATOM 687 C CA . TYR A 1 90 ? -32.903 -2.941 31.263 1.00 77.75 90 TYR A CA 1
ATOM 688 C C . TYR A 1 90 ? -31.653 -2.373 30.586 1.00 77.75 90 TYR A C 1
ATOM 690 O O . TYR A 1 90 ? -31.049 -3.066 29.770 1.00 77.75 90 TYR A O 1
ATOM 698 N N . THR A 1 91 ? -31.226 -1.154 30.937 1.00 79.06 91 THR A N 1
ATOM 699 C CA . THR A 1 91 ? -30.014 -0.561 30.351 1.00 79.06 91 THR A CA 1
ATOM 700 C C . THR A 1 91 ? -28.758 -1.323 30.764 1.00 79.06 91 THR A C 1
ATOM 702 O O . THR A 1 91 ? -27.945 -1.649 29.901 1.00 79.06 91 THR A O 1
ATOM 705 N N . LEU A 1 92 ? -28.631 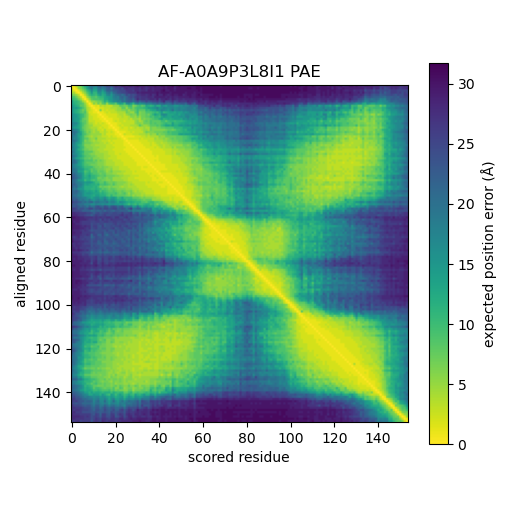-1.699 32.041 1.00 79.94 92 LEU A N 1
ATOM 706 C CA . LEU A 1 92 ? -27.521 -2.524 32.529 1.00 79.94 92 LEU A CA 1
ATOM 707 C C . LEU A 1 92 ? -27.456 -3.870 31.804 1.00 79.94 92 LEU A C 1
ATOM 709 O O . LEU A 1 92 ? -26.399 -4.254 31.318 1.00 79.94 92 LEU A O 1
ATOM 713 N N . THR A 1 93 ? -28.592 -4.560 31.687 1.00 76.50 93 THR A N 1
ATOM 714 C CA . THR A 1 93 ? -28.653 -5.879 31.042 1.00 76.50 93 THR A CA 1
ATOM 715 C C . THR A 1 93 ? -28.337 -5.774 29.550 1.00 76.50 93 THR A C 1
ATOM 717 O O . THR A 1 93 ? -27.600 -6.601 29.034 1.00 76.50 93 THR A O 1
ATOM 720 N N . SER A 1 94 ? -28.807 -4.720 28.869 1.00 76.19 94 SER A N 1
ATOM 721 C CA . SER A 1 94 ? -28.496 -4.483 27.450 1.00 76.19 94 SER A CA 1
ATOM 722 C C . SER A 1 94 ? -27.017 -4.190 27.183 1.00 76.19 94 SER A C 1
ATOM 724 O O . SER A 1 94 ? -26.511 -4.515 26.115 1.00 76.19 94 SER A O 1
ATOM 726 N N . LEU A 1 95 ? -26.323 -3.584 28.152 1.00 74.00 95 LEU A N 1
ATOM 727 C CA . LEU A 1 95 ? -24.889 -3.328 28.070 1.00 74.00 95 LEU A CA 1
ATOM 728 C C . LEU A 1 95 ? -24.094 -4.593 28.409 1.00 74.00 95 LEU A C 1
ATOM 730 O O . LEU A 1 95 ? -23.114 -4.878 27.744 1.00 74.00 95 LEU A O 1
ATOM 734 N N . ILE A 1 96 ? -24.520 -5.378 29.400 1.00 75.19 96 ILE A N 1
ATOM 735 C CA . ILE A 1 96 ? -23.834 -6.616 29.808 1.00 75.19 96 ILE A CA 1
ATOM 736 C C . ILE A 1 96 ? -23.998 -7.732 28.761 1.00 75.19 96 ILE A C 1
ATOM 738 O O . ILE A 1 96 ? -23.061 -8.492 28.539 1.00 75.19 96 ILE A O 1
ATOM 742 N N . ASP A 1 97 ? -25.156 -7.809 28.099 1.00 68.31 97 ASP A N 1
ATOM 743 C CA . ASP A 1 97 ? -25.466 -8.787 27.042 1.00 68.31 97 ASP A CA 1
ATOM 744 C C . ASP A 1 97 ? -25.186 -8.245 25.628 1.00 68.31 97 ASP A C 1
ATOM 746 O O . ASP A 1 97 ? -25.692 -8.759 24.628 1.00 68.31 97 ASP A O 1
ATOM 750 N N . ALA A 1 98 ? -24.403 -7.167 25.511 1.00 64.69 98 ALA A N 1
ATOM 751 C CA . ALA A 1 98 ? -24.040 -6.648 24.201 1.00 64.69 98 ALA A CA 1
ATOM 752 C C . ALA A 1 98 ? -23.244 -7.715 23.424 1.00 64.69 98 ALA A C 1
ATOM 754 O O . ALA A 1 98 ? -22.206 -8.207 23.870 1.00 64.69 98 ALA A O 1
ATOM 755 N N . GLN A 1 99 ? -23.793 -8.085 22.263 1.00 61.00 99 GLN A N 1
ATOM 756 C CA . GLN A 1 99 ? -23.283 -9.122 21.367 1.00 61.00 99 GLN A CA 1
ATOM 757 C C . GLN A 1 99 ? -21.788 -8.886 21.082 1.00 61.00 99 GLN A C 1
ATOM 759 O O . GLN A 1 99 ? -21.410 -7.734 20.855 1.00 61.00 99 GLN A O 1
ATOM 764 N N . PRO A 1 100 ? -20.937 -9.934 21.065 1.00 62.25 100 PRO A N 1
ATOM 765 C CA . PRO A 1 100 ? -19.530 -9.776 20.719 1.00 62.25 100 PRO A CA 1
ATOM 766 C C . PRO A 1 100 ? -19.409 -9.075 19.371 1.00 62.25 100 PRO A C 1
ATOM 768 O O . PRO A 1 100 ? -20.102 -9.425 18.410 1.00 62.25 100 PRO A O 1
ATOM 771 N N . PHE A 1 101 ? -18.542 -8.072 19.324 1.00 61.6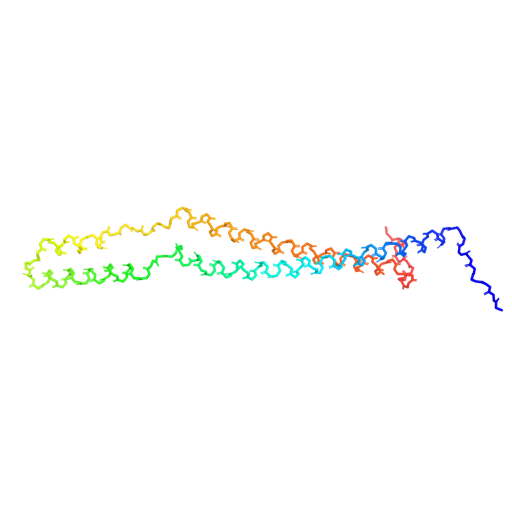6 101 PHE A N 1
ATOM 772 C CA . PHE A 1 101 ? -18.378 -7.214 18.169 1.00 61.66 101 PHE A CA 1
ATOM 773 C C . PHE A 1 101 ? -18.125 -8.006 16.901 1.00 61.66 101 PHE A C 1
ATOM 775 O O . PHE A 1 101 ? -17.223 -8.840 16.798 1.00 61.66 101 PHE A O 1
ATOM 782 N N . SER A 1 102 ? -18.948 -7.714 15.903 1.00 57.72 102 SER A N 1
ATOM 783 C CA . SER A 1 102 ? -18.776 -8.227 14.560 1.00 57.72 102 SER A CA 1
ATOM 784 C C . SER A 1 102 ? -18.551 -7.044 13.641 1.00 57.72 102 SER A C 1
ATOM 786 O O . SER A 1 102 ? -19.480 -6.291 13.345 1.00 57.72 102 SER A O 1
ATOM 788 N N . ALA A 1 103 ? -17.307 -6.876 13.187 1.00 63.16 103 ALA A N 1
ATOM 789 C CA . ALA A 1 103 ? -16.964 -5.818 12.251 1.00 63.16 103 ALA A CA 1
ATOM 790 C C . ALA A 1 103 ? -17.890 -5.883 11.014 1.00 63.16 103 ALA A C 1
ATOM 792 O O . ALA A 1 103 ? -18.044 -6.965 10.413 1.00 63.16 103 ALA A O 1
ATOM 793 N N . PRO A 1 104 ? -18.478 -4.748 10.585 1.00 72.94 104 PRO A N 1
ATOM 794 C CA . PRO A 1 104 ? -19.357 -4.703 9.425 1.00 72.94 104 PRO A CA 1
ATOM 795 C C . PRO A 1 104 ? -18.687 -5.341 8.206 1.00 72.94 104 PRO A C 1
ATOM 797 O O . PRO A 1 104 ? -17.509 -5.103 7.923 1.00 72.94 104 PRO A O 1
ATOM 800 N N . THR A 1 105 ? -19.422 -6.162 7.455 1.00 73.19 105 THR A N 1
ATOM 801 C CA . THR A 1 105 ? -18.891 -6.828 6.251 1.00 73.19 105 THR A CA 1
ATOM 802 C C . THR A 1 105 ? -18.341 -5.813 5.243 1.00 73.19 105 THR A C 1
ATOM 804 O O . THR A 1 105 ? -17.318 -6.060 4.611 1.00 73.19 105 THR A O 1
ATOM 807 N N . SER A 1 106 ? -18.959 -4.632 5.156 1.00 74.62 106 SER A N 1
ATOM 808 C CA . SER A 1 106 ? -18.492 -3.502 4.347 1.00 74.62 106 SER A CA 1
ATOM 809 C C . SER A 1 106 ? -17.123 -2.975 4.790 1.00 74.62 106 SER A C 1
ATOM 811 O O . SER A 1 106 ? -16.242 -2.809 3.950 1.00 74.62 106 SER A O 1
ATOM 813 N N . ALA A 1 107 ? -16.906 -2.772 6.093 1.00 75.75 107 ALA A N 1
ATOM 814 C CA . ALA A 1 107 ? -15.638 -2.280 6.639 1.00 75.75 107 ALA A CA 1
ATOM 815 C C . ALA A 1 107 ? -14.477 -3.252 6.365 1.00 75.75 107 ALA A C 1
ATOM 817 O O . ALA A 1 107 ? -13.371 -2.827 6.019 1.00 75.75 107 ALA A O 1
ATOM 818 N N . ARG A 1 108 ? -14.753 -4.563 6.438 1.00 76.56 108 ARG A N 1
ATOM 819 C CA . ARG A 1 108 ? -13.796 -5.620 6.077 1.00 76.56 108 ARG A CA 1
ATOM 820 C C . ARG A 1 108 ? -13.421 -5.578 4.599 1.00 76.56 108 ARG A C 1
ATOM 822 O O . ARG A 1 108 ? -12.236 -5.572 4.280 1.00 76.56 108 ARG A O 1
ATOM 829 N N . VAL A 1 109 ? -14.407 -5.509 3.702 1.00 83.75 109 VAL A N 1
ATOM 830 C CA . VAL A 1 109 ? -14.157 -5.453 2.250 1.00 83.75 109 VAL A CA 1
ATOM 831 C C . VAL A 1 109 ? -13.356 -4.205 1.878 1.00 83.75 109 VAL A C 1
ATOM 833 O O . VAL A 1 109 ? -12.402 -4.307 1.114 1.00 83.75 109 VAL A O 1
ATOM 836 N N . ILE A 1 110 ? -13.689 -3.048 2.453 1.00 83.19 110 ILE A N 1
ATOM 837 C CA . ILE A 1 110 ? -12.984 -1.786 2.192 1.00 83.19 110 ILE A CA 1
ATOM 838 C C . ILE A 1 110 ? -11.510 -1.879 2.609 1.00 83.19 110 ILE A C 1
ATOM 840 O O . ILE A 1 110 ? -10.631 -1.537 1.820 1.00 83.19 110 ILE A O 1
ATOM 844 N N . ASN A 1 111 ? -11.220 -2.402 3.803 1.00 83.81 111 ASN A N 1
ATOM 845 C CA . ASN A 1 111 ? -9.838 -2.580 4.253 1.00 83.81 111 ASN A CA 1
ATOM 846 C C . ASN A 1 111 ? -9.065 -3.582 3.389 1.00 83.81 111 ASN A C 1
ATOM 848 O O . ASN A 1 111 ? -7.917 -3.320 3.036 1.00 83.81 111 ASN A O 1
ATOM 852 N N . ILE A 1 112 ? -9.694 -4.696 2.997 1.00 84.31 112 ILE A N 1
ATOM 853 C CA . ILE A 1 112 ? -9.079 -5.674 2.089 1.00 84.31 112 ILE A CA 1
ATOM 854 C C . ILE A 1 112 ? -8.743 -5.015 0.749 1.00 84.31 112 ILE A C 1
ATOM 856 O O . ILE A 1 112 ? -7.627 -5.174 0.264 1.00 84.31 112 ILE A O 1
ATOM 860 N N . LEU A 1 113 ? -9.670 -4.251 0.165 1.00 86.81 113 LEU A N 1
ATOM 861 C CA . LEU A 1 113 ? -9.443 -3.550 -1.099 1.00 86.81 113 LEU A CA 1
ATOM 862 C C . LEU A 1 113 ? -8.305 -2.529 -0.989 1.00 86.81 113 LEU A C 1
ATOM 864 O O . LEU A 1 113 ? -7.463 -2.472 -1.884 1.00 86.81 113 LEU A O 1
ATOM 868 N N . PHE A 1 114 ? -8.232 -1.768 0.107 1.00 87.44 114 PHE A N 1
ATOM 869 C CA . PHE A 1 114 ? -7.127 -0.833 0.330 1.00 87.44 114 PHE A CA 1
ATOM 870 C C . PHE A 1 114 ? -5.783 -1.544 0.477 1.00 87.44 114 PHE A C 1
ATOM 872 O O . PHE A 1 114 ? -4.802 -1.130 -0.143 1.00 87.44 114 PHE A O 1
ATOM 879 N N . PHE A 1 115 ? -5.737 -2.640 1.233 1.00 83.19 115 PHE A N 1
ATOM 880 C CA . PHE A 1 115 ? -4.514 -3.417 1.413 1.00 83.19 115 PHE A CA 1
ATOM 881 C C . PHE A 1 115 ? -4.052 -4.063 0.100 1.00 83.19 115 PHE A C 1
ATOM 883 O O . PHE A 1 115 ? -2.877 -4.004 -0.255 1.00 83.19 115 PHE A O 1
ATOM 890 N N . LEU A 1 116 ? -4.986 -4.628 -0.666 1.00 88.12 116 LEU A N 1
ATOM 891 C CA . LEU A 1 116 ? -4.713 -5.256 -1.958 1.00 88.12 116 LEU A CA 1
ATOM 892 C C . LEU A 1 116 ? -4.229 -4.218 -2.982 1.00 88.12 116 LEU A C 1
ATOM 894 O O . LEU A 1 116 ? -3.257 -4.463 -3.693 1.00 88.12 116 LEU A O 1
ATOM 898 N N . SER A 1 117 ? -4.832 -3.026 -2.988 1.00 87.94 117 SER A N 1
ATOM 899 C CA . SER A 1 117 ? -4.376 -1.885 -3.788 1.00 87.94 117 SER A CA 1
ATOM 900 C C . SER A 1 117 ? -2.933 -1.480 -3.453 1.00 87.94 117 SER A C 1
ATOM 902 O O . SER A 1 117 ? -2.121 -1.253 -4.350 1.00 87.94 117 SER A O 1
ATOM 904 N N . LEU A 1 118 ? -2.575 -1.469 -2.164 1.00 88.38 118 LEU A N 1
ATOM 905 C CA . LEU A 1 118 ? -1.223 -1.144 -1.704 1.00 88.38 118 LEU A CA 1
ATOM 906 C C . LEU A 1 118 ? -0.204 -2.190 -2.176 1.00 88.38 118 LEU A C 1
ATOM 908 O O . LEU A 1 118 ? 0.848 -1.838 -2.710 1.00 88.38 118 LEU A O 1
ATOM 912 N N . VAL A 1 119 ? -0.537 -3.477 -2.049 1.00 89.81 119 VAL A N 1
ATOM 913 C CA . VAL A 1 119 ? 0.316 -4.582 -2.512 1.00 89.81 119 VAL A CA 1
ATOM 914 C C . VAL A 1 119 ? 0.507 -4.545 -4.029 1.00 89.81 119 VAL A C 1
ATOM 916 O O . VAL A 1 119 ? 1.633 -4.705 -4.505 1.00 89.81 119 VAL A O 1
ATOM 919 N N . LEU A 1 120 ? -0.559 -4.304 -4.797 1.00 87.62 120 LEU A N 1
ATOM 920 C CA . LEU A 1 120 ? -0.475 -4.162 -6.253 1.00 87.62 120 LEU A CA 1
ATOM 921 C C . LEU A 1 120 ? 0.404 -2.969 -6.650 1.00 87.62 120 LEU A C 1
ATOM 923 O O . LEU A 1 120 ? 1.242 -3.107 -7.540 1.00 87.62 120 LEU A O 1
ATOM 927 N N . SER A 1 121 ? 0.272 -1.834 -5.957 1.00 89.75 121 SER A N 1
ATOM 928 C CA . SER A 1 121 ? 1.109 -0.648 -6.181 1.00 89.75 121 SER A CA 1
ATOM 929 C C . SER A 1 121 ? 2.591 -0.930 -5.921 1.00 89.7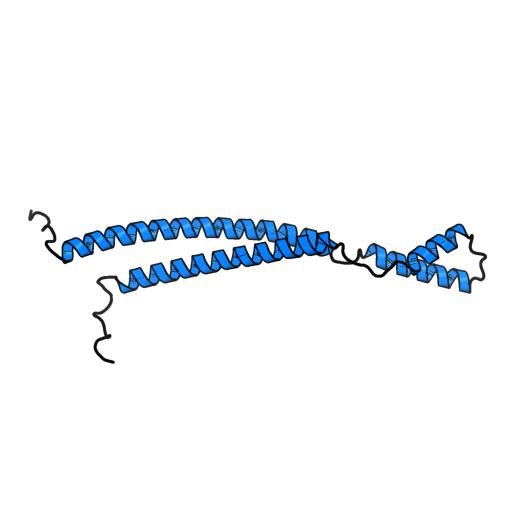5 121 SER A C 1
ATOM 931 O O . SER A 1 121 ? 3.443 -0.611 -6.752 1.00 89.75 121 SER A O 1
ATOM 933 N N . LEU A 1 122 ? 2.919 -1.580 -4.800 1.00 88.06 122 LEU A N 1
ATOM 934 C CA . LEU A 1 122 ? 4.298 -1.971 -4.485 1.00 88.06 122 LEU A CA 1
ATOM 935 C C . LEU A 1 122 ? 4.851 -2.987 -5.487 1.00 88.06 122 LEU A C 1
ATOM 937 O O . LEU A 1 122 ? 6.005 -2.884 -5.896 1.00 88.06 122 LEU A O 1
ATOM 941 N N . SER A 1 123 ? 4.024 -3.939 -5.917 1.00 89.75 123 SER A N 1
ATOM 942 C CA . SER A 1 123 ? 4.407 -4.927 -6.928 1.00 89.75 123 SER A CA 1
ATOM 943 C C . SER A 1 123 ? 4.743 -4.246 -8.255 1.00 89.75 123 SER A C 1
ATOM 945 O O . SER A 1 123 ? 5.795 -4.515 -8.830 1.00 89.75 123 SER A O 1
ATOM 947 N N . ALA A 1 124 ? 3.908 -3.308 -8.712 1.00 88.94 124 ALA A N 1
ATOM 948 C CA . ALA A 1 124 ? 4.174 -2.522 -9.916 1.00 88.94 124 ALA A CA 1
ATOM 949 C C . ALA A 1 124 ? 5.481 -1.717 -9.804 1.00 88.94 124 ALA A C 1
ATOM 951 O O . ALA A 1 124 ? 6.284 -1.714 -10.738 1.00 88.94 124 ALA A O 1
ATOM 952 N N . ALA A 1 125 ? 5.743 -1.101 -8.645 1.00 90.12 125 ALA A N 1
ATOM 953 C CA . ALA A 1 125 ? 7.000 -0.398 -8.393 1.00 90.12 125 ALA A CA 1
ATOM 954 C C . ALA A 1 125 ? 8.217 -1.341 -8.450 1.00 90.12 125 ALA A C 1
ATOM 956 O O . ALA A 1 125 ? 9.222 -1.001 -9.075 1.00 90.12 125 ALA A O 1
ATOM 957 N N . LEU A 1 126 ? 8.122 -2.543 -7.867 1.00 88.69 126 LEU A N 1
ATOM 958 C CA . LEU A 1 126 ? 9.176 -3.563 -7.933 1.00 88.69 126 LEU A CA 1
ATOM 959 C C . LEU A 1 126 ? 9.468 -3.991 -9.375 1.00 88.69 126 LEU A C 1
ATOM 961 O O . LEU A 1 126 ? 10.634 -4.030 -9.768 1.00 88.69 126 LEU A O 1
ATOM 965 N N . PHE A 1 127 ? 8.436 -4.254 -10.183 1.00 88.50 127 PHE A N 1
ATOM 966 C CA . PHE A 1 127 ? 8.616 -4.568 -11.603 1.00 88.50 127 PHE A CA 1
ATOM 967 C C . PHE A 1 127 ? 9.271 -3.413 -12.371 1.00 88.50 127 PHE A C 1
ATOM 969 O O . PHE A 1 127 ? 10.169 -3.657 -13.175 1.00 88.50 127 PHE A O 1
ATOM 976 N N . GLY A 1 128 ? 8.895 -2.163 -12.084 1.00 87.94 128 GLY A N 1
ATOM 977 C CA . GLY A 1 128 ? 9.544 -0.984 -12.662 1.00 87.94 128 GLY A CA 1
ATOM 978 C C . GLY A 1 128 ? 11.035 -0.900 -12.315 1.00 87.94 128 GLY A C 1
ATOM 979 O O . GLY A 1 128 ? 11.875 -0.682 -13.189 1.00 87.94 128 GLY A O 1
ATOM 980 N N . ILE A 1 129 ? 11.395 -1.138 -11.050 1.00 89.38 129 ILE A N 1
ATOM 981 C CA . ILE A 1 129 ? 12.801 -1.162 -10.614 1.00 89.38 129 ILE A CA 1
ATOM 982 C C . ILE A 1 129 ? 13.568 -2.287 -11.319 1.00 89.38 129 ILE A C 1
ATOM 984 O O . ILE A 1 129 ? 14.670 -2.048 -11.816 1.00 89.38 129 ILE A O 1
ATOM 988 N N . LEU A 1 130 ? 12.995 -3.491 -11.394 1.00 90.50 130 LEU A N 1
ATOM 989 C CA . LEU A 1 130 ? 13.616 -4.629 -12.073 1.00 90.50 130 LEU A CA 1
ATOM 990 C C . LEU A 1 130 ? 13.844 -4.340 -13.556 1.00 90.50 130 LEU A C 1
ATOM 992 O O . LEU A 1 130 ? 14.939 -4.588 -14.053 1.00 90.50 130 LEU A O 1
ATOM 996 N N . ALA A 1 131 ? 12.858 -3.758 -14.243 1.00 86.69 131 ALA A N 1
ATOM 997 C CA . ALA A 1 131 ? 12.989 -3.354 -15.639 1.00 86.69 131 ALA A CA 1
ATOM 998 C C . ALA A 1 131 ? 14.142 -2.356 -15.831 1.00 86.69 131 ALA A C 1
ATOM 1000 O O . ALA A 1 131 ? 14.966 -2.542 -16.724 1.00 86.69 131 ALA A O 1
ATOM 1001 N N . LYS A 1 132 ? 14.285 -1.358 -14.947 1.00 83.19 132 LYS A N 1
ATOM 1002 C CA . LYS A 1 132 ? 15.430 -0.429 -14.982 1.00 83.19 132 LYS A CA 1
ATOM 1003 C C . LYS A 1 132 ? 16.773 -1.106 -14.747 1.00 83.19 132 LYS A C 1
ATOM 1005 O O . LYS A 1 132 ? 17.759 -0.746 -15.389 1.00 83.19 132 LYS A O 1
ATOM 1010 N N . GLN A 1 133 ? 16.834 -2.036 -13.797 1.00 85.81 133 GLN A N 1
ATOM 1011 C CA . GLN A 1 133 ? 18.057 -2.786 -13.515 1.00 85.81 133 GLN A CA 1
ATOM 1012 C C . GLN A 1 133 ? 18.464 -3.627 -14.726 1.00 85.81 133 GLN A C 1
ATOM 1014 O O . GLN A 1 133 ? 19.625 -3.591 -15.128 1.00 85.81 133 GLN A O 1
ATOM 1019 N N . TRP A 1 134 ? 17.497 -4.297 -15.352 1.00 86.69 134 TRP A N 1
ATOM 1020 C CA . TRP A 1 134 ? 17.698 -5.052 -16.585 1.00 86.69 134 TRP A CA 1
ATOM 1021 C C . TRP A 1 134 ? 18.200 -4.175 -17.728 1.00 86.69 134 TRP A C 1
ATOM 1023 O O . TRP A 1 134 ? 19.172 -4.523 -18.390 1.00 86.69 134 TRP A O 1
ATOM 1033 N N . LEU A 1 135 ? 17.580 -3.011 -17.920 1.00 80.81 135 LEU A N 1
ATOM 1034 C CA . LEU A 1 135 ? 17.957 -2.054 -18.955 1.00 80.81 135 LEU A CA 1
ATOM 1035 C C . LEU A 1 135 ? 19.404 -1.584 -18.800 1.00 80.81 135 LEU A C 1
ATOM 1037 O O . LEU A 1 135 ? 20.173 -1.546 -19.758 1.00 80.81 135 LEU A O 1
ATOM 1041 N N . ARG A 1 136 ? 19.788 -1.262 -17.560 1.00 79.25 136 ARG A N 1
ATOM 1042 C CA . ARG A 1 136 ? 21.144 -0.830 -17.225 1.00 79.25 136 ARG A CA 1
ATOM 1043 C C . ARG A 1 136 ? 22.167 -1.926 -17.506 1.00 79.25 136 ARG A C 1
ATOM 1045 O O . ARG A 1 136 ? 23.230 -1.624 -18.042 1.00 79.25 136 ARG A O 1
ATOM 1052 N N . GLU A 1 137 ? 21.859 -3.169 -17.148 1.00 81.31 137 GLU A N 1
ATOM 1053 C CA . GLU A 1 137 ? 22.762 -4.294 -17.393 1.00 81.31 137 GLU A CA 1
ATOM 1054 C C . GLU A 1 137 ? 22.858 -4.622 -18.889 1.00 81.31 137 GLU A C 1
ATOM 1056 O O . GLU A 1 137 ? 23.955 -4.847 -19.392 1.00 81.31 137 GLU A O 1
ATOM 1061 N N . TYR A 1 138 ? 21.749 -4.547 -19.629 1.00 76.88 138 TYR A N 1
ATOM 1062 C CA . TYR A 1 138 ? 21.738 -4.720 -21.082 1.00 76.88 138 TYR A CA 1
ATOM 1063 C C . TYR A 1 138 ? 22.623 -3.684 -21.796 1.00 76.88 138 TYR A C 1
ATOM 1065 O O . TYR A 1 138 ? 23.486 -4.044 -22.598 1.00 76.88 138 TYR A O 1
ATOM 1073 N N . LEU A 1 139 ? 22.481 -2.401 -21.447 1.00 73.69 139 LEU A N 1
ATOM 1074 C CA . LEU A 1 139 ? 23.328 -1.320 -21.968 1.00 73.69 139 LEU A CA 1
ATOM 1075 C C . LEU A 1 139 ? 24.807 -1.512 -21.601 1.00 73.69 139 LEU A C 1
ATOM 1077 O O . LEU A 1 139 ? 25.694 -1.195 -22.394 1.00 73.69 139 LEU A O 1
ATOM 1081 N N . ARG A 1 140 ? 25.089 -2.046 -20.407 1.00 72.69 140 ARG A N 1
ATOM 1082 C CA . ARG A 1 140 ? 26.453 -2.350 -19.957 1.00 72.69 140 ARG A CA 1
ATOM 1083 C C . ARG A 1 140 ? 27.067 -3.515 -20.735 1.00 72.69 140 ARG A C 1
ATOM 1085 O O . ARG A 1 140 ? 28.238 -3.429 -21.097 1.00 72.69 140 ARG A O 1
ATOM 1092 N N . TRP A 1 141 ? 26.290 -4.562 -21.009 1.00 66.06 141 TRP A N 1
ATOM 1093 C CA . TRP A 1 141 ? 26.707 -5.728 -21.793 1.00 66.06 141 TRP A CA 1
ATOM 1094 C C . TRP A 1 141 ? 27.029 -5.367 -23.247 1.00 66.06 141 TRP A C 1
ATOM 1096 O O . TRP A 1 141 ? 28.013 -5.850 -23.800 1.00 66.06 141 TRP A O 1
ATOM 1106 N N . ASN A 1 142 ? 26.227 -4.490 -23.857 1.00 63.50 142 ASN A N 1
ATOM 1107 C CA . ASN A 1 142 ? 26.418 -4.044 -25.241 1.00 63.50 142 ASN A CA 1
ATOM 1108 C C . ASN A 1 142 ? 27.431 -2.897 -25.398 1.00 63.50 142 ASN A C 1
ATOM 1110 O O . ASN A 1 142 ? 27.627 -2.402 -26.507 1.00 63.50 142 ASN A O 1
ATOM 1114 N N . SER A 1 143 ? 28.089 -2.454 -24.323 1.00 61.34 143 SER A N 1
ATOM 1115 C CA . SER A 1 1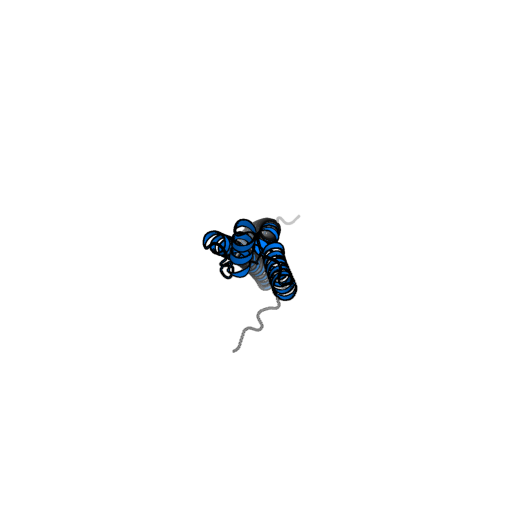43 ? 29.119 -1.422 -24.424 1.00 61.34 143 SER A CA 1
ATOM 1116 C C . SER A 1 143 ? 30.348 -1.961 -25.175 1.00 61.34 143 SER A C 1
ATOM 1118 O O . SER A 1 143 ? 30.858 -3.019 -24.810 1.00 61.34 143 SER A O 1
ATOM 1120 N N . PRO A 1 144 ? 30.906 -1.232 -26.160 1.00 55.31 144 PRO A N 1
ATOM 1121 C CA . PRO A 1 144 ? 32.080 -1.656 -26.937 1.00 55.31 144 PRO A CA 1
ATOM 1122 C C . PRO A 1 144 ? 33.382 -1.776 -26.115 1.00 55.31 144 PRO A C 1
ATOM 1124 O O . PRO A 1 144 ? 34.421 -2.148 -26.654 1.00 55.31 144 PRO A O 1
ATOM 1127 N N . LEU A 1 145 ? 33.336 -1.457 -24.815 1.00 51.03 145 LEU A N 1
ATOM 1128 C CA . LEU A 1 145 ? 34.411 -1.668 -23.836 1.00 51.03 145 LEU A CA 1
ATOM 1129 C C . LEU A 1 145 ? 34.198 -2.915 -22.959 1.00 51.03 145 LEU A C 1
ATOM 1131 O O . LEU A 1 145 ? 35.036 -3.206 -22.104 1.00 51.03 145 LEU A O 1
ATOM 1135 N N . ALA A 1 146 ? 33.087 -3.639 -23.126 1.00 49.31 146 ALA A N 1
ATOM 1136 C CA . ALA A 1 146 ? 32.920 -4.953 -22.526 1.00 49.31 146 ALA A CA 1
ATOM 1137 C C . ALA A 1 146 ? 33.958 -5.893 -23.152 1.00 49.31 146 ALA A C 1
ATOM 1139 O O . ALA A 1 146 ? 34.074 -5.975 -24.377 1.00 49.31 146 ALA A O 1
ATOM 1140 N N . LEU A 1 147 ? 34.759 -6.545 -22.303 1.00 54.06 147 LEU A N 1
ATOM 1141 C CA . LEU A 1 147 ? 35.825 -7.442 -22.744 1.00 54.06 147 LEU A CA 1
ATOM 1142 C C . LEU A 1 147 ? 35.271 -8.439 -23.778 1.00 54.06 147 LEU A C 1
ATOM 1144 O O . LEU A 1 147 ? 34.179 -8.978 -23.563 1.00 54.06 147 LEU A O 1
ATOM 1148 N N . PRO A 1 148 ? 35.989 -8.676 -24.895 1.00 48.97 148 PRO A N 1
ATOM 1149 C CA . PRO A 1 148 ? 35.594 -9.650 -25.900 1.00 48.97 148 PRO A CA 1
ATOM 1150 C C . PRO A 1 148 ? 35.245 -10.972 -25.223 1.00 48.97 148 PRO A C 1
ATOM 1152 O O . PRO A 1 148 ? 36.084 -11.571 -24.559 1.00 48.97 148 PRO A O 1
ATOM 1155 N N . ARG A 1 149 ? 33.976 -11.355 -25.367 1.00 60.78 149 ARG A N 1
ATOM 1156 C CA . ARG A 1 149 ? 33.325 -12.569 -24.866 1.00 60.78 149 ARG A CA 1
ATOM 1157 C C . ARG A 1 149 ? 34.296 -13.679 -24.435 1.00 60.78 149 ARG A C 1
ATOM 1159 O O . ARG A 1 149 ? 34.725 -14.472 -25.269 1.00 60.78 149 ARG A O 1
ATOM 1166 N N . GLU A 1 150 ? 34.480 -13.853 -23.128 1.00 49.38 150 GLU A N 1
ATOM 1167 C CA . GLU A 1 150 ? 34.932 -15.125 -22.530 1.00 49.38 150 GLU A CA 1
ATOM 1168 C C . GLU A 1 150 ? 33.806 -16.185 -22.526 1.00 49.38 150 GLU A C 1
ATOM 1170 O O . GLU A 1 150 ? 33.701 -17.020 -21.636 1.00 49.38 150 GLU A O 1
ATOM 1175 N N . ASN A 1 151 ? 32.948 -16.186 -23.551 1.00 48.09 151 ASN A N 1
ATOM 1176 C CA . ASN A 1 151 ? 31.902 -17.195 -23.743 1.00 48.09 151 ASN A CA 1
ATOM 1177 C C . ASN A 1 151 ? 32.169 -18.015 -25.011 1.00 48.09 151 ASN A C 1
ATOM 1179 O O . ASN A 1 151 ? 31.244 -18.485 -25.671 1.00 48.09 151 ASN A O 1
ATOM 1183 N N . VAL A 1 152 ? 33.444 -18.174 -25.363 1.00 54.78 152 VAL A N 1
ATOM 1184 C CA . VAL A 1 152 ? 33.887 -19.291 -26.191 1.00 54.78 152 VAL A CA 1
ATOM 1185 C C . VAL A 1 152 ? 34.330 -20.377 -25.210 1.00 54.78 152 VAL A C 1
ATOM 1187 O O . VAL A 1 152 ? 35.345 -20.208 -24.544 1.00 54.78 152 VAL A O 1
ATOM 1190 N N . LEU A 1 153 ? 33.557 -21.472 -25.170 1.00 46.47 153 LEU A N 1
ATOM 1191 C CA . LEU A 1 153 ? 33.746 -22.733 -24.423 1.00 46.47 153 LEU A CA 1
ATOM 1192 C C . LEU A 1 153 ? 33.137 -22.799 -23.010 1.00 46.47 153 LEU A C 1
ATOM 1194 O O . LEU A 1 153 ? 33.842 -22.603 -22.026 1.00 46.47 153 LEU A O 1
ATOM 1198 N N . VAL A 1 154 ? 31.860 -23.200 -22.925 1.00 38.06 154 VAL A N 1
ATOM 1199 C CA . VAL A 1 154 ? 31.461 -24.563 -22.492 1.00 38.06 154 VAL A CA 1
ATOM 1200 C C . VAL A 1 154 ? 30.251 -24.998 -23.312 1.00 38.06 154 VAL A C 1
ATOM 1202 O O . VAL A 1 154 ? 29.346 -24.154 -23.495 1.00 38.06 154 VAL A O 1
#

Radius of gyration: 33.96 Å; Cα contacts (8 Å, |Δi|>4): 60; chains: 1; bounding box: 77×43×93 Å

Sequence (154 aa):
MKPPEKLSGWAGIEDHLFKHDTGEMKYHAEDIDTLLVFAGLFSAFLTAFVVQTYPMLTDDDFSATNQLLALGISMQLQLAGTIIPAAVNYTLTSLIDAQPFSAPTSARVINILFFLSLVLSLSAALFGILAKQWLREYLRWNSPLALPRENVLV

pLDDT: mean 76.83, std 12.76, range [33.5, 92.38]

Solvent-accessible surface area (backbone atoms only — not comparable to full-atom values): 8861 Å² total; per-residue (Å²): 134,84,75,83,77,77,62,72,64,69,67,31,54,48,55,51,49,50,55,50,50,56,49,54,51,52,53,52,46,52,53,40,51,53,51,41,54,50,35,52,52,51,41,53,54,45,50,55,51,47,66,66,48,52,60,64,66,46,77,60,69,64,57,61,50,49,26,52,52,35,46,52,52,52,53,52,39,61,76,65,71,55,88,72,55,66,75,58,49,51,53,38,48,54,43,59,66,52,71,80,85,70,60,52,70,66,55,54,51,52,51,50,51,49,52,51,51,43,53,52,38,52,48,53,40,50,51,43,52,50,52,48,53,50,51,53,50,51,57,54,64,69,34,93,81,47,73,82,70,90,76,73,85,134

Nearest PDB structures (foldseek):
  6djl-assembly1_C  TM=2.630E-01  e=1.533E+00  Homo sapiens
  8am0-assembly1_B  TM=3.605E-01  e=7.437E+00  Homo sapiens
  5ukj-assembly1_B  TM=3.261E-01  e=6.316E+00  Homo sapiens

Organism: NCBI:txid48140

Mean predicted aligned error: 14.31 Å